Protein AF-A0AAP7J271-F1 (afdb_monomer_lite)

Foldseek 3Di:
DDDDDDDDDPDDPDPDPPDPPPPPDCQPPVDVPPPPPCQAKAKDWFCVQCVVQVNNVVNPDDPPVDDDDDPPPLQFAGWGAKWFFADWDQDPQRKTKTKIAHPPGPRTIMMIIGHNPDPDDLCPPHDGGWIWTWPTDPVSQFTQIATPVRRGRDTHGDPVSSVVVVVVVD

Radius of gyration: 25.02 Å; chains: 1; bounding box: 68×86×55 Å

Secondary structure (DSSP, 8-state):
-------------------------------TTS--S----EEEE-HHHHHHTT-HHHHH----TTS-S-------------EEEEEEEE-TTS-EEEEEE-TT-TT-EEEEEE-TT-SS-TTTT--TT-EEEEEEPTTSSEEEEEETT--EEEEEE-HHHHHHHHHHT-

Structure (mmCIF, N/CA/C/O backbone):
data_AF-A0AAP7J271-F1
#
_entry.id   AF-A0AAP7J271-F1
#
loop_
_atom_site.group_PDB
_atom_site.id
_atom_site.type_symbol
_atom_site.label_atom_id
_atom_site.label_alt_id
_atom_site.label_comp_id
_atom_site.label_asym_id
_atom_site.label_entity_id
_atom_site.label_seq_id
_atom_site.pdbx_PDB_ins_code
_atom_site.Cartn_x
_atom_site.Cartn_y
_atom_site.Cartn_z
_atom_site.occupancy
_atom_site.B_iso_or_equiv
_atom_site.auth_seq_id
_atom_site.auth_comp_id
_atom_site.auth_asym_id
_atom_sit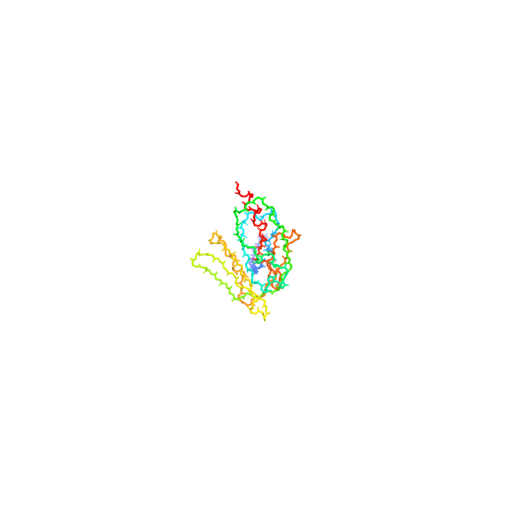e.auth_atom_id
_atom_site.pdbx_PDB_model_num
ATOM 1 N N . MET A 1 1 ? 52.037 -64.197 37.346 1.00 40.62 1 MET A N 1
ATOM 2 C CA . MET A 1 1 ? 52.586 -63.264 36.337 1.00 40.62 1 MET A CA 1
ATOM 3 C C . MET A 1 1 ? 51.439 -62.416 35.806 1.00 40.62 1 MET A C 1
ATOM 5 O O . MET A 1 1 ? 50.641 -62.910 35.027 1.00 40.62 1 MET A O 1
ATOM 9 N N . PHE A 1 2 ? 51.303 -61.184 36.300 1.00 40.59 2 PHE A N 1
ATOM 10 C CA . PHE A 1 2 ? 50.304 -60.220 35.831 1.00 40.59 2 PHE A CA 1
ATOM 11 C C . PHE A 1 2 ? 50.859 -59.461 34.624 1.00 40.59 2 PHE A C 1
ATOM 13 O O . PHE A 1 2 ? 51.946 -58.891 34.712 1.00 40.59 2 PHE A O 1
ATOM 20 N N . ARG A 1 3 ? 50.117 -59.436 33.513 1.00 41.88 3 ARG A N 1
ATOM 21 C CA . ARG A 1 3 ? 50.361 -58.520 32.393 1.00 41.88 3 ARG A CA 1
ATOM 22 C C . ARG A 1 3 ? 49.039 -57.958 31.859 1.00 41.88 3 ARG A C 1
ATOM 24 O O . ARG A 1 3 ? 48.229 -58.692 31.315 1.00 41.88 3 ARG A O 1
ATOM 31 N N . CYS A 1 4 ? 48.898 -56.653 32.106 1.00 39.34 4 CYS A N 1
ATOM 32 C CA . CYS A 1 4 ? 48.293 -55.552 31.342 1.00 39.34 4 CYS A CA 1
ATOM 33 C C . CYS A 1 4 ? 47.037 -55.805 30.480 1.00 39.34 4 CYS A C 1
ATOM 35 O O . CYS A 1 4 ? 47.075 -56.579 29.536 1.00 39.34 4 CYS A O 1
ATOM 37 N N . LEU A 1 5 ? 45.890 -55.183 30.799 1.00 47.12 5 LEU A N 1
ATOM 38 C CA . LEU A 1 5 ? 45.472 -53.785 30.502 1.00 47.12 5 LEU A CA 1
ATOM 39 C C . LEU A 1 5 ? 45.055 -53.553 29.035 1.00 47.12 5 LEU A C 1
ATOM 41 O O . LEU A 1 5 ? 45.919 -53.373 28.185 1.00 47.12 5 LEU A O 1
ATOM 45 N N . ARG A 1 6 ? 43.739 -53.420 28.787 1.00 44.34 6 ARG A N 1
ATOM 46 C CA . ARG A 1 6 ? 43.047 -52.174 28.358 1.00 44.34 6 ARG A CA 1
ATOM 47 C C . ARG A 1 6 ? 41.703 -52.464 27.669 1.00 44.34 6 ARG A C 1
ATOM 49 O O . ARG A 1 6 ? 41.657 -53.055 26.600 1.00 44.34 6 ARG A O 1
ATOM 56 N N . VAL A 1 7 ? 40.631 -51.957 28.277 1.00 48.50 7 VAL A N 1
ATOM 57 C CA . VAL A 1 7 ? 39.354 -51.592 27.631 1.00 48.50 7 VAL A CA 1
ATOM 58 C C . VAL A 1 7 ? 39.541 -50.194 27.022 1.00 48.50 7 VAL A C 1
ATOM 60 O O . VAL A 1 7 ? 40.234 -49.378 27.640 1.00 48.50 7 VAL A O 1
ATOM 63 N N . PRO A 1 8 ? 39.059 -49.926 25.795 1.00 49.09 8 PRO A N 1
ATOM 64 C CA . PRO A 1 8 ? 37.918 -49.004 25.603 1.00 49.09 8 PRO A CA 1
ATOM 65 C C . PRO A 1 8 ? 37.094 -49.374 24.346 1.00 49.09 8 PRO A C 1
ATOM 67 O O . PRO A 1 8 ? 37.524 -50.175 23.531 1.00 49.09 8 PRO A O 1
ATOM 70 N N . ALA A 1 9 ? 35.921 -48.845 24.032 1.00 48.94 9 ALA A N 1
ATOM 71 C CA . ALA A 1 9 ? 34.961 -47.968 24.676 1.00 48.94 9 ALA A CA 1
ATOM 72 C C . ALA A 1 9 ? 33.678 -48.138 23.846 1.00 48.94 9 ALA A C 1
ATOM 74 O O . ALA A 1 9 ? 33.721 -48.066 22.617 1.00 48.94 9 ALA A O 1
ATOM 75 N N . SER A 1 10 ? 32.544 -48.352 24.505 1.00 44.72 10 SER A N 1
ATOM 76 C CA . SER A 1 10 ? 31.234 -48.248 23.869 1.00 44.72 10 SER A CA 1
ATOM 77 C C . SER A 1 10 ? 30.988 -46.785 23.502 1.00 44.72 10 SER A C 1
ATOM 79 O O . SER A 1 10 ? 30.755 -45.955 24.378 1.00 44.72 10 SER A O 1
ATOM 81 N N . ALA A 1 11 ? 31.062 -46.457 22.214 1.00 44.41 11 ALA A N 1
ATOM 82 C CA . ALA A 1 11 ? 30.658 -45.154 21.703 1.00 44.41 11 ALA A CA 1
ATOM 83 C C . ALA A 1 11 ? 29.125 -45.117 21.575 1.00 44.41 11 ALA A C 1
ATOM 85 O O . ALA A 1 11 ? 28.553 -45.601 20.601 1.00 44.41 11 ALA A O 1
ATOM 86 N N . LEU A 1 12 ? 28.459 -44.560 22.589 1.00 42.47 12 LEU A N 1
ATOM 87 C CA . LEU A 1 12 ? 27.069 -44.115 22.507 1.00 42.47 12 LEU A CA 1
ATOM 88 C C . LEU A 1 12 ? 27.012 -42.893 21.579 1.00 42.47 12 LEU A C 1
ATOM 90 O O . LEU A 1 12 ? 27.373 -41.787 21.977 1.00 42.47 12 LEU A O 1
ATOM 94 N N . LEU A 1 13 ? 26.577 -43.094 20.334 1.00 41.09 13 LEU A N 1
ATOM 95 C CA . LEU A 1 13 ? 26.250 -41.997 19.426 1.00 41.09 13 LEU A CA 1
ATOM 96 C C . LEU A 1 13 ? 24.925 -41.364 19.866 1.00 41.09 13 LEU A C 1
ATOM 98 O O . LEU A 1 13 ? 23.836 -41.868 19.594 1.00 41.09 13 LEU A O 1
ATOM 102 N N . LEU A 1 14 ? 25.052 -40.250 20.584 1.00 39.97 14 LEU A N 1
ATOM 103 C CA . LEU A 1 14 ? 23.969 -39.357 20.967 1.00 39.97 14 LEU A CA 1
ATOM 104 C C . LEU A 1 14 ? 23.414 -38.696 19.693 1.00 39.97 14 LEU A C 1
ATOM 106 O O . LEU A 1 14 ? 24.056 -37.835 19.093 1.00 39.97 14 LEU A O 1
ATOM 110 N N . SER A 1 15 ? 22.232 -39.126 19.255 1.00 42.53 15 SER A N 1
ATOM 111 C CA . SER A 1 15 ? 21.508 -38.488 18.153 1.00 42.53 15 SER A CA 1
ATOM 112 C C . SER A 1 15 ? 20.943 -37.154 18.641 1.00 42.53 15 SER A C 1
ATOM 114 O O . SER A 1 15 ? 19.883 -37.109 19.263 1.00 42.53 15 SER A O 1
ATOM 116 N N . ALA A 1 16 ? 21.671 -36.064 18.402 1.00 46.12 16 ALA A N 1
ATOM 117 C CA . ALA A 1 16 ? 21.152 -34.718 18.592 1.00 46.12 16 ALA A CA 1
ATOM 118 C C . ALA A 1 16 ? 20.131 -34.426 17.482 1.00 46.12 16 ALA A C 1
ATOM 120 O O . ALA A 1 16 ? 20.484 -34.275 16.313 1.00 46.12 16 ALA A O 1
ATOM 121 N N . LEU A 1 17 ? 18.854 -34.371 17.862 1.00 38.50 17 LEU A N 1
ATOM 122 C CA . LEU A 1 17 ? 17.785 -33.779 17.065 1.00 38.50 17 LEU A CA 1
ATOM 123 C C . LEU A 1 17 ? 18.158 -32.319 16.776 1.00 38.50 17 LEU A C 1
ATOM 125 O O . LEU A 1 17 ? 18.034 -31.454 17.641 1.00 38.50 17 LEU A O 1
ATOM 129 N N . LEU A 1 18 ? 18.627 -32.049 15.559 1.00 40.66 18 LEU A N 1
ATOM 130 C CA . LEU A 1 18 ? 18.699 -30.696 15.023 1.00 40.66 18 LEU A CA 1
ATOM 131 C C . LEU A 1 18 ? 17.264 -30.230 14.777 1.00 40.66 18 LEU A C 1
ATOM 133 O O . LEU A 1 18 ? 16.665 -30.503 13.739 1.00 40.66 18 LEU A O 1
ATOM 137 N N . VAL A 1 19 ? 16.698 -29.555 15.773 1.00 39.16 19 VAL A N 1
ATOM 138 C CA . VAL A 1 19 ? 15.534 -28.692 15.584 1.00 39.16 19 VAL A CA 1
ATOM 139 C C . VAL A 1 19 ? 15.955 -27.621 14.572 1.00 39.16 19 VAL A C 1
ATOM 141 O O . VAL A 1 19 ? 16.936 -26.922 14.839 1.00 39.16 19 VAL A O 1
ATOM 144 N N . PRO A 1 20 ? 15.277 -27.451 13.422 1.00 40.53 20 PRO A N 1
ATOM 145 C CA . PRO A 1 20 ? 15.4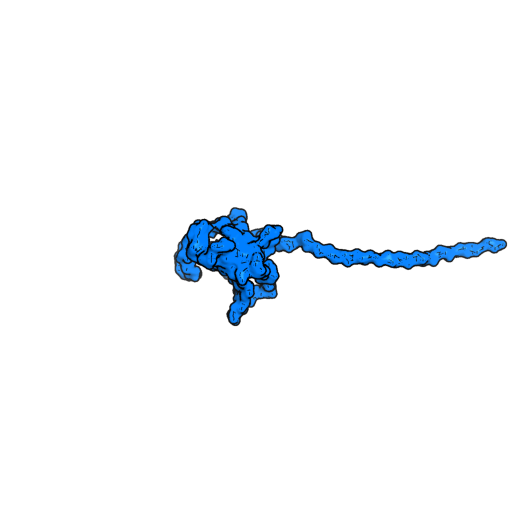80 -26.258 12.625 1.00 40.53 20 PRO A CA 1
ATOM 146 C C . PRO A 1 20 ? 14.931 -25.093 13.445 1.00 40.53 20 PRO A C 1
ATOM 148 O O . PRO A 1 20 ? 13.724 -24.864 13.520 1.00 40.53 20 PRO A O 1
ATOM 151 N N . THR A 1 21 ? 15.823 -24.370 14.114 1.00 39.00 21 THR A N 1
ATOM 152 C CA . THR A 1 21 ? 15.538 -23.025 14.594 1.00 39.00 21 THR A CA 1
ATOM 153 C C . THR A 1 21 ? 15.270 -22.181 13.357 1.00 39.00 21 THR A C 1
ATOM 155 O O . THR A 1 21 ? 16.201 -21.710 12.703 1.00 39.00 21 THR A O 1
ATOM 158 N N . VAL A 1 22 ? 13.995 -22.051 12.989 1.00 43.12 22 VAL A N 1
ATOM 159 C CA . VAL A 1 22 ? 13.546 -21.040 12.035 1.00 43.12 22 VAL A CA 1
ATOM 160 C C . VAL A 1 22 ? 14.030 -19.709 12.593 1.00 43.12 22 VAL A C 1
ATOM 162 O O . VAL A 1 22 ? 13.662 -19.320 13.701 1.00 43.12 22 VAL A O 1
ATOM 165 N N . HIS A 1 23 ? 14.943 -19.077 11.864 1.00 34.09 23 HIS A N 1
ATOM 166 C CA . HIS A 1 23 ? 15.568 -17.823 12.244 1.00 34.09 23 HIS A CA 1
ATOM 167 C C . HIS A 1 23 ? 14.499 -16.723 12.222 1.00 34.09 23 HIS A C 1
ATOM 169 O O . HIS A 1 23 ? 14.235 -16.096 11.200 1.00 34.09 23 HIS A O 1
ATOM 175 N N . ALA A 1 24 ? 13.835 -16.525 13.360 1.00 40.62 24 ALA A N 1
ATOM 176 C CA . ALA A 1 24 ? 13.095 -15.313 13.652 1.00 40.62 24 ALA A CA 1
ATOM 177 C C . ALA A 1 24 ? 14.122 -14.191 13.830 1.00 40.62 24 ALA A C 1
ATOM 179 O O . ALA A 1 24 ? 14.744 -14.083 14.883 1.00 40.62 24 ALA A O 1
ATOM 180 N N . GLY A 1 25 ? 14.347 -13.397 12.784 1.00 36.38 25 GLY A N 1
ATOM 181 C CA . GLY A 1 25 ? 15.257 -12.255 12.874 1.00 36.38 25 GLY A CA 1
ATOM 182 C C . GLY A 1 25 ? 16.072 -11.996 11.619 1.00 36.38 25 GLY A C 1
ATOM 183 O O . GLY A 1 25 ? 17.291 -11.975 11.670 1.00 36.38 25 GLY A O 1
ATOM 184 N N . ALA A 1 26 ? 15.406 -11.753 10.499 1.00 32.25 26 ALA A N 1
ATOM 185 C CA . ALA A 1 26 ? 15.976 -10.933 9.440 1.00 32.25 26 ALA A CA 1
ATOM 186 C C . ALA A 1 26 ? 14.822 -10.166 8.801 1.00 32.25 26 ALA A C 1
ATOM 188 O O . ALA A 1 26 ? 14.383 -10.458 7.694 1.00 32.25 26 ALA A O 1
ATOM 189 N N . ALA A 1 27 ? 14.279 -9.194 9.539 1.00 35.00 27 ALA A N 1
ATOM 190 C CA . ALA A 1 27 ? 13.703 -8.054 8.847 1.00 35.00 27 ALA A CA 1
ATOM 191 C C . ALA A 1 27 ? 14.848 -7.489 7.994 1.00 35.00 27 ALA A C 1
ATOM 193 O O . ALA A 1 27 ? 15.896 -7.183 8.574 1.00 35.00 27 ALA A O 1
ATOM 194 N N . PRO A 1 28 ? 14.711 -7.387 6.660 1.00 36.66 28 PRO A N 1
ATOM 195 C CA . PRO A 1 28 ? 15.630 -6.576 5.883 1.00 36.66 28 PRO A CA 1
ATOM 196 C C . PRO A 1 28 ? 15.615 -5.214 6.563 1.00 36.66 28 PRO A C 1
ATOM 198 O O . PRO A 1 28 ? 14.562 -4.574 6.648 1.00 36.66 28 PRO A O 1
ATOM 201 N N . GLN A 1 29 ? 16.730 -4.828 7.181 1.00 40.16 29 GLN A N 1
ATOM 202 C CA . GLN A 1 29 ? 16.834 -3.514 7.780 1.00 40.16 29 GLN A CA 1
ATOM 203 C C . GLN A 1 29 ? 16.903 -2.560 6.592 1.00 40.16 29 GLN A C 1
ATOM 205 O O . GLN A 1 29 ? 17.969 -2.289 6.053 1.00 40.16 29 GLN A O 1
ATOM 210 N N . LEU A 1 30 ? 15.734 -2.124 6.122 1.00 44.69 30 LEU A N 1
ATOM 211 C CA . LEU A 1 30 ? 15.588 -1.116 5.081 1.00 44.69 30 LEU A CA 1
ATOM 212 C C . LEU A 1 30 ? 15.919 0.244 5.710 1.00 44.69 30 LEU A C 1
ATOM 214 O O . LEU A 1 30 ? 15.072 1.120 5.860 1.00 44.69 30 LEU A O 1
ATOM 218 N N . ASN A 1 31 ? 17.163 0.362 6.169 1.00 42.31 31 ASN A N 1
ATOM 219 C CA . ASN A 1 31 ? 17.832 1.616 6.430 1.00 42.31 31 ASN A CA 1
ATOM 220 C C . ASN A 1 31 ? 17.976 2.316 5.078 1.00 42.31 31 ASN A C 1
ATOM 222 O O . ASN A 1 31 ? 18.455 1.731 4.104 1.00 42.31 31 ASN A O 1
ATOM 226 N N . SER A 1 32 ? 17.547 3.572 5.048 1.00 48.59 32 SER A N 1
ATOM 227 C CA . SER A 1 32 ? 17.517 4.489 3.911 1.00 48.59 32 SER A CA 1
ATOM 228 C C . SER A 1 32 ? 18.814 4.582 3.091 1.00 48.59 32 SER A C 1
ATOM 230 O O . SER A 1 32 ? 18.772 5.152 2.008 1.00 48.59 32 SER A O 1
ATOM 232 N N . SER A 1 33 ? 19.938 4.038 3.566 1.00 43.88 33 SER A N 1
ATOM 233 C CA . SER A 1 33 ? 21.249 4.160 2.917 1.00 43.88 33 SER A CA 1
ATOM 234 C C . SER A 1 33 ? 21.824 2.872 2.301 1.00 43.88 33 SER A C 1
ATOM 236 O O . SER A 1 33 ? 22.849 2.961 1.636 1.00 43.88 33 SER A O 1
ATOM 238 N N . GLU A 1 34 ? 21.192 1.699 2.450 1.00 35.16 34 GLU A N 1
ATOM 239 C CA . GLU A 1 34 ? 21.620 0.454 1.756 1.00 35.16 34 GLU A CA 1
ATOM 240 C C . GLU A 1 34 ? 20.561 -0.095 0.778 1.00 35.16 34 GLU A C 1
ATOM 242 O O . GLU A 1 34 ? 20.687 -1.182 0.218 1.00 35.16 34 GLU A O 1
ATOM 247 N N . ALA A 1 35 ? 19.527 0.700 0.495 1.00 40.56 35 ALA A N 1
ATOM 248 C CA . ALA A 1 35 ? 18.469 0.405 -0.469 1.00 40.56 35 ALA A CA 1
ATOM 249 C C . ALA A 1 35 ? 18.891 0.663 -1.934 1.00 40.56 35 ALA A C 1
ATOM 251 O O . ALA A 1 35 ? 18.145 1.260 -2.706 1.00 40.56 35 ALA A O 1
ATOM 252 N N . SER A 1 36 ? 20.072 0.188 -2.348 1.00 34.84 36 SER A N 1
ATOM 253 C CA . SER A 1 36 ? 20.466 0.154 -3.774 1.00 34.84 36 SER A CA 1
ATOM 254 C C . SER A 1 36 ? 19.900 -1.057 -4.531 1.00 34.84 36 SER A C 1
ATOM 256 O O . SER A 1 36 ? 20.366 -1.406 -5.612 1.00 34.84 36 SER A O 1
ATOM 258 N N . VAL A 1 37 ? 18.846 -1.685 -4.004 1.00 41.94 37 VAL A N 1
ATOM 259 C CA . VAL A 1 37 ? 17.905 -2.446 -4.827 1.00 41.94 37 VAL A CA 1
ATOM 260 C C . VAL A 1 37 ? 16.702 -1.537 -5.005 1.00 41.94 37 VAL A C 1
ATOM 262 O O . VAL A 1 37 ? 15.946 -1.313 -4.063 1.00 41.94 37 VAL A O 1
ATOM 265 N N . LEU A 1 38 ? 16.555 -0.972 -6.202 1.00 45.34 38 LEU A N 1
ATOM 266 C CA . LEU A 1 38 ? 15.404 -0.173 -6.616 1.00 45.34 38 LEU A CA 1
ATOM 267 C C . LEU A 1 38 ? 14.136 -1.046 -6.578 1.00 45.34 38 LEU A C 1
ATOM 269 O O . LEU A 1 38 ? 13.639 -1.512 -7.603 1.00 45.34 38 LEU A O 1
ATOM 273 N N . ILE A 1 39 ? 13.599 -1.304 -5.386 1.00 52.28 39 ILE A N 1
ATOM 274 C CA . ILE A 1 39 ? 12.281 -1.907 -5.196 1.00 52.28 39 ILE A CA 1
ATOM 275 C C . ILE A 1 39 ? 11.282 -0.763 -5.361 1.00 52.28 39 ILE A C 1
ATOM 277 O O . ILE A 1 39 ? 10.716 -0.237 -4.404 1.00 52.28 39 ILE A O 1
ATOM 281 N N . THR A 1 40 ? 11.134 -0.307 -6.604 1.00 62.94 40 THR A N 1
ATOM 282 C CA . THR A 1 40 ? 10.266 0.810 -6.980 1.00 62.94 40 THR A CA 1
ATOM 283 C C . THR A 1 40 ? 8.820 0.329 -6.994 1.00 62.94 40 THR A C 1
ATOM 285 O O . THR A 1 40 ? 8.218 0.124 -8.049 1.00 62.94 40 THR A O 1
ATOM 288 N N . SER A 1 41 ? 8.270 0.073 -5.810 1.00 68.44 41 SER A N 1
ATOM 289 C CA . SER A 1 41 ? 6.830 -0.078 -5.677 1.00 68.44 41 SER A CA 1
ATOM 290 C C . SER A 1 41 ? 6.171 1.293 -5.855 1.00 68.44 41 SER A C 1
ATOM 292 O O . SER A 1 41 ? 6.731 2.326 -5.489 1.00 68.44 41 SER A O 1
ATOM 294 N N . LEU A 1 42 ? 4.995 1.327 -6.468 1.00 79.62 42 LEU A N 1
ATOM 295 C CA . LEU A 1 42 ? 4.169 2.526 -6.577 1.00 79.62 42 LEU A CA 1
ATOM 296 C C . LEU A 1 42 ? 2.837 2.250 -5.895 1.00 79.62 42 LEU A C 1
ATOM 298 O O . LEU A 1 42 ? 2.281 1.163 -6.059 1.00 79.62 42 LEU A O 1
ATOM 302 N N . ILE A 1 43 ? 2.310 3.240 -5.176 1.00 83.88 43 ILE A N 1
ATOM 303 C CA . ILE A 1 43 ? 0.958 3.188 -4.624 1.00 83.88 43 ILE A CA 1
ATOM 304 C C . ILE A 1 43 ? 0.029 4.116 -5.399 1.00 83.88 43 ILE A C 1
ATOM 306 O O . ILE A 1 43 ? 0.337 5.284 -5.632 1.00 83.88 43 ILE A O 1
ATOM 310 N N . VAL A 1 44 ? -1.129 3.588 -5.780 1.00 84.69 44 VAL A N 1
ATOM 311 C CA . VAL A 1 44 ? -2.248 4.359 -6.326 1.00 84.69 44 VAL A CA 1
ATOM 312 C C . VAL A 1 44 ? -3.390 4.268 -5.330 1.00 84.69 44 VAL A C 1
ATOM 314 O O . VAL A 1 44 ? -3.808 3.167 -4.987 1.00 84.69 44 VAL A O 1
ATOM 317 N N . VAL A 1 45 ? -3.883 5.408 -4.853 1.00 82.62 45 VAL A N 1
ATOM 318 C CA . VAL A 1 45 ? -4.995 5.480 -3.895 1.00 82.62 45 VAL A CA 1
ATOM 319 C C . VAL A 1 45 ? -6.243 6.049 -4.561 1.00 82.62 45 VAL A C 1
ATOM 321 O O . VAL A 1 45 ? -6.164 6.921 -5.426 1.00 82.62 45 VAL A O 1
ATOM 324 N N . SER A 1 46 ? -7.405 5.563 -4.144 1.00 81.25 46 SER A N 1
ATOM 325 C CA . SER A 1 46 ? -8.702 6.129 -4.518 1.00 81.25 46 SER A CA 1
ATOM 326 C C . SER A 1 46 ? -8.884 7.555 -3.974 1.00 81.25 46 SER A C 1
ATOM 328 O O . SER A 1 46 ? -8.268 7.949 -2.982 1.00 81.25 46 SER A O 1
ATOM 330 N N . VAL A 1 47 ? -9.761 8.340 -4.609 1.00 85.44 47 VAL A N 1
ATOM 331 C CA . VAL A 1 47 ? -10.051 9.724 -4.189 1.00 85.44 47 VAL A CA 1
ATOM 332 C C . VAL A 1 47 ? -10.631 9.799 -2.769 1.00 85.44 47 VAL A C 1
ATOM 334 O O . VAL A 1 47 ? -10.123 10.614 -1.995 1.00 85.44 47 VAL A O 1
ATOM 337 N N . PRO A 1 48 ? -11.624 8.969 -2.376 1.00 79.31 48 PRO A N 1
ATOM 338 C CA . PRO A 1 48 ? -12.155 8.999 -1.014 1.00 79.31 48 PRO A CA 1
ATOM 339 C C . PRO A 1 48 ? -11.077 8.703 0.033 1.00 79.31 48 PRO A C 1
ATOM 341 O O . PRO A 1 48 ? -11.001 9.403 1.041 1.00 79.31 48 PRO A O 1
ATOM 344 N N . LEU A 1 49 ? -10.191 7.737 -0.244 1.00 83.75 49 LEU A N 1
ATOM 345 C CA . LEU A 1 49 ? -9.070 7.404 0.636 1.00 83.75 49 LEU A CA 1
ATOM 346 C C . LEU A 1 49 ? -8.050 8.547 0.728 1.00 83.75 49 LEU A C 1
ATOM 348 O O . LEU A 1 49 ? -7.563 8.881 1.809 1.00 83.75 49 LEU A O 1
ATOM 352 N N . ALA A 1 50 ? -7.728 9.169 -0.407 1.00 82.00 50 ALA A N 1
ATOM 353 C CA . ALA A 1 50 ? -6.809 10.296 -0.435 1.00 82.00 50 ALA A CA 1
ATOM 354 C C . ALA A 1 50 ? -7.349 11.480 0.376 1.00 82.00 50 ALA A C 1
ATOM 356 O O . ALA A 1 50 ? -6.604 12.109 1.124 1.00 82.00 50 ALA A O 1
ATOM 357 N N . ALA A 1 51 ? -8.649 11.761 0.274 1.00 82.00 51 ALA A N 1
ATOM 358 C CA . ALA A 1 51 ? -9.295 12.798 1.065 1.00 82.00 51 ALA A CA 1
ATOM 359 C C . ALA A 1 51 ? -9.266 12.469 2.565 1.00 82.00 51 ALA A C 1
ATOM 361 O O . ALA A 1 51 ? -8.863 13.318 3.361 1.00 82.00 51 ALA A O 1
ATOM 362 N N . SER A 1 52 ? -9.615 11.236 2.952 1.00 79.62 52 SER A N 1
ATOM 363 C CA . SER A 1 52 ? -9.643 10.826 4.362 1.00 79.62 52 SER A CA 1
ATOM 364 C C . SER A 1 52 ? -8.264 10.814 5.024 1.00 79.62 52 SER A C 1
ATOM 366 O O . SER A 1 52 ? -8.167 11.056 6.222 1.00 79.62 52 SER A O 1
ATOM 368 N N . ALA A 1 53 ? -7.202 10.555 4.259 1.00 78.00 53 ALA A N 1
ATOM 369 C CA . ALA A 1 53 ? -5.827 10.538 4.757 1.00 78.00 53 ALA A CA 1
ATOM 370 C C . ALA A 1 53 ? -5.083 11.878 4.595 1.00 78.00 53 ALA A C 1
ATOM 372 O O . ALA A 1 53 ? -3.886 11.952 4.863 1.00 78.00 53 ALA A O 1
ATOM 373 N N . GLY A 1 54 ? -5.740 12.939 4.110 1.00 71.75 54 GLY A N 1
ATOM 374 C CA . GLY A 1 54 ? -5.069 14.221 3.847 1.00 71.75 54 GLY A CA 1
ATOM 375 C C . GLY A 1 54 ? -4.060 14.173 2.688 1.00 71.75 54 GLY A C 1
ATOM 376 O O . GLY A 1 54 ? -3.216 15.054 2.558 1.00 71.75 54 GLY A O 1
ATOM 377 N N . LEU A 1 55 ? -4.168 13.168 1.817 1.00 72.25 55 LEU A N 1
ATOM 378 C CA . LEU A 1 55 ? -3.344 12.925 0.628 1.00 72.25 55 LEU A CA 1
ATOM 379 C C . LEU A 1 55 ? -3.962 13.489 -0.662 1.00 72.25 55 LEU A C 1
ATOM 381 O O . LEU A 1 55 ? -3.592 13.082 -1.762 1.00 72.25 55 LEU A O 1
ATOM 385 N N . SER A 1 56 ? -4.909 14.424 -0.558 1.00 67.25 56 SER A N 1
ATOM 386 C CA . SER A 1 56 ? -5.635 14.971 -1.717 1.00 67.25 56 SER A CA 1
ATOM 387 C C . SER A 1 56 ? -4.724 15.559 -2.801 1.00 67.25 56 SER A C 1
ATOM 389 O O . SER A 1 56 ? -5.084 15.565 -3.970 1.00 67.25 56 SER A O 1
ATOM 391 N N . GLU A 1 57 ? -3.536 16.042 -2.442 1.00 62.69 57 GLU A N 1
ATOM 392 C CA . GLU A 1 57 ? -2.573 16.575 -3.413 1.00 62.69 57 GLU A CA 1
ATOM 393 C C . GLU A 1 57 ? -1.836 15.464 -4.186 1.00 62.69 57 GLU A C 1
ATOM 395 O O . GLU A 1 57 ? -1.439 15.668 -5.330 1.00 62.69 57 GLU A O 1
ATOM 400 N N . LEU A 1 58 ? -1.725 14.258 -3.612 1.00 60.06 58 LEU A N 1
ATOM 401 C CA . LEU A 1 58 ? -1.168 13.073 -4.277 1.00 60.06 58 LEU A CA 1
ATOM 402 C C . LEU A 1 58 ? -2.158 12.429 -5.256 1.00 60.06 58 LEU A C 1
ATOM 404 O O . LEU A 1 58 ? -1.728 11.885 -6.268 1.00 60.06 58 LEU A O 1
ATOM 408 N N . SER A 1 59 ? -3.469 12.513 -5.003 1.00 57.41 59 SER A N 1
ATOM 409 C CA . SER A 1 59 ? -4.491 11.988 -5.926 1.00 57.41 59 SER A CA 1
ATOM 410 C C . SER A 1 59 ? -4.767 12.900 -7.124 1.00 57.41 59 SER A C 1
ATOM 412 O O . SER A 1 59 ? -5.271 12.436 -8.145 1.00 57.41 59 SER A O 1
ATOM 414 N N . LYS A 1 60 ? -4.437 14.193 -7.014 1.00 50.78 60 LYS A N 1
ATOM 415 C CA . LYS A 1 60 ? -4.620 15.196 -8.075 1.00 50.78 60 LYS A CA 1
ATOM 416 C C . LYS A 1 60 ? -3.451 15.291 -9.048 1.00 50.78 60 LYS A C 1
ATOM 418 O O . LYS A 1 60 ? -3.616 15.875 -10.115 1.00 50.78 60 LYS A O 1
ATOM 423 N N . ALA A 1 61 ? -2.277 14.776 -8.693 1.00 43.44 61 ALA A N 1
ATOM 424 C CA . ALA A 1 61 ? -1.098 14.888 -9.535 1.00 43.44 61 ALA A CA 1
ATOM 425 C C . ALA A 1 61 ? -1.150 13.839 -10.661 1.00 43.44 61 ALA A C 1
ATOM 427 O O . ALA A 1 61 ? -0.992 12.646 -10.388 1.00 43.44 61 ALA A O 1
ATOM 428 N N . PRO A 1 62 ? -1.322 14.221 -11.943 1.00 40.69 62 PRO A N 1
ATOM 429 C CA . PRO A 1 62 ? -0.928 13.325 -13.014 1.00 40.69 62 PRO A CA 1
ATOM 430 C C . PRO A 1 62 ? 0.584 13.119 -12.883 1.00 40.69 62 PRO A C 1
ATOM 432 O O . PRO A 1 62 ? 1.333 14.092 -12.797 1.00 40.69 62 PRO A O 1
ATOM 435 N N . PHE A 1 63 ? 1.047 11.868 -12.873 1.00 47.34 63 PHE A N 1
ATOM 436 C CA . PHE A 1 63 ? 2.469 11.530 -12.987 1.00 47.34 63 PHE A CA 1
ATOM 437 C C . PHE A 1 63 ? 2.981 11.934 -14.386 1.00 47.34 63 PHE A C 1
ATOM 439 O O . PHE A 1 63 ? 3.231 11.106 -15.256 1.00 47.34 63 PHE A O 1
ATOM 446 N N . LYS A 1 64 ? 3.079 13.239 -14.644 1.00 38.91 64 LYS A N 1
ATOM 447 C CA . LYS A 1 64 ? 3.695 13.846 -15.821 1.00 38.91 64 LYS A CA 1
ATOM 448 C C . LYS A 1 64 ? 5.149 14.117 -15.463 1.00 38.91 64 LYS A C 1
ATOM 450 O O . LYS A 1 64 ? 5.524 15.229 -15.114 1.00 38.91 64 LYS A O 1
ATOM 455 N N . ALA A 1 65 ? 5.968 13.076 -15.553 1.00 40.75 65 ALA A N 1
ATOM 456 C CA . ALA A 1 65 ? 7.403 13.102 -15.270 1.00 40.75 65 ALA A CA 1
ATOM 457 C C . ALA A 1 65 ? 8.246 13.936 -16.269 1.00 40.75 65 ALA A C 1
ATOM 459 O O . ALA A 1 65 ? 9.423 13.656 -16.442 1.00 40.75 65 ALA A O 1
ATOM 460 N N . SER A 1 66 ? 7.689 14.935 -16.967 1.00 40.41 66 SER A N 1
ATOM 461 C CA . SER A 1 66 ? 8.424 15.627 -18.041 1.00 40.41 66 SER A CA 1
ATOM 462 C C . SER A 1 66 ? 8.207 17.135 -18.155 1.00 40.41 66 SER A C 1
ATOM 464 O O . SER A 1 66 ? 8.874 17.760 -18.978 1.00 40.41 66 SER A O 1
ATOM 466 N N . GLU A 1 67 ? 7.347 17.773 -17.361 1.00 38.78 67 GLU A N 1
ATOM 467 C CA . GLU A 1 67 ? 7.147 19.221 -17.505 1.00 38.78 67 GLU A CA 1
ATOM 468 C C . GLU A 1 67 ? 7.810 20.007 -16.373 1.00 38.78 67 GLU A C 1
ATOM 470 O O . GLU A 1 67 ? 7.204 20.402 -15.387 1.00 38.78 67 GLU A O 1
ATOM 475 N N . ARG A 1 68 ? 9.096 20.281 -16.629 1.00 39.09 68 ARG A N 1
ATOM 476 C CA . ARG A 1 68 ? 9.721 21.597 -16.450 1.00 39.09 68 ARG A CA 1
ATOM 477 C C . ARG A 1 68 ? 9.962 22.055 -14.999 1.00 39.09 68 ARG A C 1
ATOM 479 O O . ARG A 1 68 ? 9.193 22.816 -14.434 1.00 39.09 68 ARG A O 1
ATOM 486 N N . ASN A 1 69 ? 11.156 21.734 -14.491 1.00 41.66 69 ASN A N 1
ATOM 487 C CA . ASN A 1 69 ? 12.021 22.643 -13.711 1.00 41.66 69 ASN A CA 1
ATOM 488 C C . ASN A 1 69 ? 11.448 23.305 -12.431 1.00 41.66 69 ASN A C 1
ATOM 490 O O . ASN A 1 69 ? 11.984 24.303 -11.951 1.00 41.66 69 ASN A O 1
ATOM 494 N N . GLY A 1 70 ? 10.369 22.772 -11.861 1.00 42.06 70 GLY A N 1
ATOM 495 C CA . GLY A 1 70 ? 9.782 23.243 -10.611 1.00 42.06 70 GLY A CA 1
ATOM 496 C C . GLY A 1 70 ? 9.925 22.174 -9.544 1.00 42.06 70 GLY A C 1
ATOM 497 O O . GLY A 1 70 ? 9.527 21.037 -9.773 1.00 42.06 70 GLY A O 1
ATOM 498 N N . ARG A 1 71 ? 10.488 22.540 -8.386 1.00 46.62 71 ARG A N 1
ATOM 499 C CA . ARG A 1 71 ? 10.487 21.738 -7.153 1.00 46.62 71 ARG A CA 1
ATOM 500 C C . ARG A 1 71 ? 9.134 21.035 -7.003 1.00 46.62 71 ARG A C 1
ATOM 502 O O . ARG A 1 71 ? 8.160 21.685 -6.627 1.00 46.62 71 ARG A O 1
ATOM 509 N N . VAL A 1 72 ? 9.067 19.732 -7.292 1.00 53.66 72 VAL A N 1
ATOM 510 C CA . VAL A 1 72 ? 7.910 18.917 -6.910 1.00 53.66 72 VAL A CA 1
ATOM 511 C C . VAL A 1 72 ? 7.758 19.133 -5.412 1.00 53.66 72 VAL A C 1
ATOM 513 O O . VAL A 1 72 ? 8.722 18.941 -4.665 1.00 53.66 72 VAL A O 1
ATOM 516 N N . 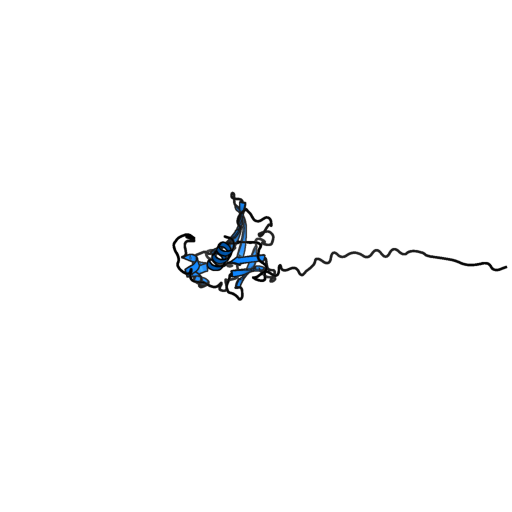ALA A 1 73 ? 6.600 19.643 -4.985 1.00 58.75 73 ALA A N 1
ATOM 517 C CA . ALA A 1 73 ? 6.358 19.889 -3.574 1.00 58.75 73 ALA A CA 1
ATOM 518 C C . ALA A 1 73 ? 6.672 18.595 -2.814 1.00 58.75 73 ALA A C 1
ATOM 520 O O . ALA A 1 73 ? 6.161 17.525 -3.153 1.00 58.75 73 ALA A O 1
ATOM 521 N N . ARG A 1 74 ? 7.593 18.684 -1.847 1.00 70.00 74 ARG A N 1
ATOM 522 C CA . ARG A 1 74 ? 8.088 17.532 -1.092 1.00 70.00 74 ARG A CA 1
ATOM 523 C C . ARG A 1 74 ? 7.009 17.094 -0.106 1.00 70.00 74 ARG A C 1
ATOM 525 O O . ARG A 1 74 ? 7.067 17.419 1.078 1.00 70.00 74 ARG A O 1
ATOM 532 N N . THR A 1 75 ? 5.985 16.420 -0.614 1.00 74.00 75 THR A N 1
ATOM 533 C CA . THR A 1 75 ? 4.882 15.906 0.194 1.00 74.00 75 THR A CA 1
ATOM 534 C C . THR A 1 75 ? 5.370 14.680 0.943 1.00 74.00 75 THR A C 1
ATOM 536 O O . THR A 1 75 ? 5.634 13.642 0.337 1.00 74.00 75 THR A O 1
ATOM 539 N N . LYS A 1 76 ? 5.530 14.826 2.259 1.00 81.06 76 LYS A N 1
ATOM 540 C CA . LYS A 1 76 ? 5.954 13.738 3.141 1.00 81.06 76 LYS A CA 1
ATOM 541 C C . LYS A 1 76 ? 4.882 12.655 3.218 1.00 81.06 76 LYS A C 1
ATOM 543 O O . LYS A 1 76 ? 3.690 12.950 3.152 1.00 81.06 76 LYS A O 1
ATOM 548 N N . ALA A 1 77 ? 5.322 11.419 3.418 1.00 83.38 77 ALA A N 1
ATOM 549 C CA . ALA A 1 77 ? 4.444 10.325 3.799 1.00 83.38 77 ALA A CA 1
ATOM 550 C C . ALA A 1 77 ? 3.716 10.665 5.109 1.00 83.38 77 ALA A C 1
ATOM 552 O O . ALA A 1 77 ? 4.341 11.059 6.095 1.00 83.38 77 ALA A O 1
ATOM 553 N N . VAL A 1 78 ? 2.393 10.518 5.108 1.00 84.50 78 VAL A N 1
ATOM 554 C CA . VAL 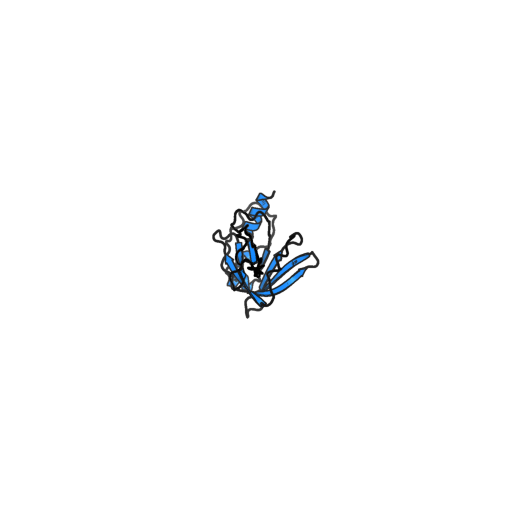A 1 78 ? 1.526 10.711 6.281 1.00 84.50 78 VAL A CA 1
ATOM 555 C C . VAL A 1 78 ? 0.882 9.379 6.661 1.00 84.50 78 VAL A C 1
ATOM 557 O O . VAL A 1 78 ? 0.788 8.502 5.803 1.00 84.50 78 VAL A O 1
ATOM 560 N N . PRO A 1 79 ? 0.424 9.192 7.907 1.00 84.38 79 PRO A N 1
ATOM 561 C CA . PRO A 1 79 ? -0.232 7.952 8.304 1.00 84.38 79 PRO A CA 1
ATOM 562 C C . PRO A 1 79 ? -1.420 7.611 7.397 1.00 84.38 79 PRO A C 1
ATOM 564 O O . PRO A 1 79 ? -2.260 8.461 7.103 1.00 84.38 79 PRO A O 1
ATOM 567 N N . LEU A 1 80 ? -1.490 6.353 6.972 1.00 89.38 80 LEU A N 1
ATOM 568 C CA . LEU A 1 80 ? -2.620 5.794 6.234 1.00 89.38 80 LEU A CA 1
ATOM 569 C C . LEU A 1 80 ? -3.411 4.855 7.157 1.00 89.38 80 LEU A C 1
ATOM 571 O O . LEU A 1 80 ? -2.816 4.228 8.040 1.00 89.38 80 LEU A O 1
ATOM 575 N N . PRO A 1 81 ? -4.738 4.729 6.970 1.00 91.75 81 PRO A N 1
ATOM 576 C CA . PRO A 1 81 ? -5.511 3.747 7.716 1.00 91.75 81 PRO A CA 1
ATOM 577 C C . PRO A 1 81 ? -5.013 2.324 7.406 1.00 91.75 81 PRO A C 1
ATOM 579 O O . PRO A 1 81 ? -4.531 2.077 6.295 1.00 91.75 81 PRO A O 1
ATOM 582 N N . PRO A 1 82 ? -5.149 1.374 8.349 1.00 93.88 82 PRO A N 1
ATOM 583 C CA . PRO A 1 82 ? -4.910 -0.033 8.060 1.00 93.88 82 PRO A CA 1
ATOM 584 C C . PRO A 1 82 ? -5.801 -0.513 6.911 1.00 93.88 82 PRO A C 1
ATOM 586 O O . PRO A 1 82 ? -6.953 -0.088 6.785 1.00 93.88 82 PRO A O 1
ATOM 589 N N . MET A 1 83 ? -5.273 -1.405 6.078 1.00 96.19 83 MET A N 1
ATOM 590 C CA . MET A 1 83 ? -5.986 -1.937 4.915 1.00 96.19 83 MET A CA 1
ATOM 591 C C . MET A 1 83 ? -5.914 -3.454 4.891 1.00 96.19 83 MET A C 1
ATOM 593 O O . MET A 1 83 ? -4.953 -4.043 5.370 1.00 96.19 83 MET A O 1
ATOM 597 N N . GLU A 1 84 ? -6.910 -4.089 4.295 1.00 97.25 84 GLU A N 1
ATOM 598 C CA . GLU A 1 84 ? -6.917 -5.523 4.046 1.00 97.25 84 GLU A CA 1
ATOM 599 C C . GLU A 1 84 ? -6.501 -5.814 2.603 1.00 97.25 84 GLU A C 1
ATOM 601 O O . GLU A 1 84 ? -6.922 -5.126 1.667 1.00 97.25 84 GLU A O 1
ATOM 606 N N . VAL A 1 85 ? -5.694 -6.857 2.415 1.00 97.12 85 VAL A N 1
ATOM 607 C CA . VAL A 1 85 ? -5.340 -7.374 1.092 1.00 97.12 85 VAL A CA 1
ATOM 608 C C . VAL A 1 85 ? -6.538 -8.089 0.486 1.00 97.12 85 VAL A C 1
ATOM 610 O O . VAL A 1 85 ? -6.950 -9.145 0.956 1.00 97.12 85 VAL A O 1
ATOM 613 N N . LYS A 1 86 ? -7.076 -7.542 -0.601 1.00 97.19 86 LYS A N 1
ATOM 614 C CA . LYS A 1 86 ? -8.221 -8.126 -1.313 1.00 97.19 86 LYS A CA 1
ATOM 615 C C . LYS A 1 86 ? -7.803 -9.011 -2.473 1.00 97.19 86 LYS A C 1
ATOM 617 O O . LYS A 1 86 ? -8.489 -9.981 -2.782 1.00 97.19 86 LYS A O 1
ATOM 622 N N . LYS A 1 87 ? -6.681 -8.694 -3.115 1.00 96.25 87 LYS A N 1
ATOM 623 C CA . LYS A 1 87 ? -6.191 -9.446 -4.269 1.00 96.25 87 LYS A CA 1
ATOM 624 C C . LYS A 1 87 ? -4.684 -9.312 -4.399 1.00 96.25 87 LYS A C 1
ATOM 626 O O . LYS A 1 87 ? -4.143 -8.232 -4.183 1.00 96.25 87 LYS A O 1
ATOM 631 N N . VAL A 1 88 ? -4.036 -10.393 -4.812 1.00 94.44 88 VAL A N 1
ATOM 632 C CA . VAL A 1 88 ? -2.646 -10.401 -5.273 1.00 94.44 88 VAL A CA 1
ATOM 633 C C . VAL A 1 88 ? -2.656 -10.962 -6.687 1.00 94.44 88 VAL A C 1
ATOM 635 O O . VAL A 1 88 ? -3.246 -12.017 -6.923 1.00 94.44 88 VAL A O 1
ATOM 638 N N . GLU A 1 89 ? -2.080 -10.242 -7.643 1.00 93.12 89 GLU A N 1
ATOM 639 C CA . GLU A 1 89 ? -2.112 -10.637 -9.050 1.00 93.12 89 GLU A CA 1
ATOM 640 C C . GLU A 1 89 ? -0.831 -10.280 -9.801 1.00 93.12 89 GLU A C 1
ATOM 642 O O . GLU A 1 89 ? -0.058 -9.410 -9.400 1.00 93.12 89 GLU A O 1
ATOM 647 N N . ILE A 1 90 ? -0.641 -10.959 -10.929 1.00 90.25 90 ILE A N 1
ATOM 648 C CA . ILE A 1 90 ? 0.382 -10.646 -11.920 1.00 90.25 90 ILE A CA 1
ATOM 649 C C . ILE A 1 90 ? -0.359 -10.232 -13.192 1.00 90.25 90 ILE A C 1
ATOM 651 O O . ILE A 1 90 ? -1.208 -10.976 -13.687 1.00 90.25 90 ILE A O 1
ATOM 655 N N . THR A 1 91 ? -0.084 -9.035 -13.704 1.00 88.19 91 THR A N 1
ATOM 656 C CA . THR A 1 91 ? -0.712 -8.530 -14.928 1.00 88.19 91 THR A CA 1
ATOM 657 C C . THR A 1 91 ? -0.165 -9.248 -16.159 1.00 88.19 91 THR A C 1
ATOM 659 O O . THR A 1 91 ? 0.905 -9.855 -16.126 1.00 88.19 91 THR A O 1
ATOM 662 N N . ALA A 1 92 ? -0.852 -9.118 -17.297 1.00 86.25 92 ALA A N 1
ATOM 663 C CA . ALA A 1 92 ? -0.365 -9.651 -18.573 1.00 86.25 92 ALA A CA 1
ATOM 664 C C . ALA A 1 92 ? 1.006 -9.075 -18.991 1.00 86.25 92 ALA A C 1
ATOM 666 O O . ALA A 1 92 ? 1.754 -9.726 -19.713 1.00 86.25 92 ALA A O 1
ATOM 667 N N . ALA A 1 93 ? 1.352 -7.873 -18.515 1.00 85.25 93 ALA A N 1
ATOM 668 C CA . ALA A 1 93 ? 2.657 -7.249 -18.732 1.00 85.25 93 ALA A CA 1
ATOM 669 C C . ALA A 1 93 ? 3.745 -7.755 -17.759 1.00 85.25 93 ALA A C 1
ATOM 671 O O . ALA A 1 93 ? 4.881 -7.285 -17.812 1.00 85.25 93 ALA A O 1
ATOM 672 N N . GLY A 1 94 ? 3.408 -8.688 -16.863 1.00 85.12 94 GLY A N 1
ATOM 673 C CA . GLY A 1 94 ? 4.296 -9.225 -15.833 1.00 85.12 94 GLY A CA 1
ATOM 674 C C . GLY A 1 94 ? 4.446 -8.326 -14.603 1.00 85.12 94 GLY A C 1
ATOM 675 O O . GLY A 1 94 ? 5.269 -8.620 -13.741 1.00 85.12 94 GLY A O 1
ATOM 676 N N . GLU A 1 95 ? 3.688 -7.229 -14.503 1.00 87.00 95 GLU A N 1
ATOM 677 C CA . GLU A 1 95 ? 3.691 -6.387 -13.303 1.00 87.00 95 GLU A CA 1
ATOM 678 C C . GLU A 1 95 ? 3.028 -7.133 -12.152 1.00 87.00 95 GLU A C 1
ATOM 680 O O . GLU A 1 95 ? 2.010 -7.795 -12.342 1.00 87.00 95 GLU A O 1
ATOM 685 N N . ARG A 1 96 ? 3.555 -6.979 -10.944 1.00 89.44 96 ARG A N 1
ATOM 686 C CA . ARG A 1 96 ? 2.934 -7.549 -9.746 1.00 89.44 96 ARG A CA 1
ATOM 687 C C . ARG A 1 96 ? 2.067 -6.490 -9.087 1.00 89.44 96 ARG A C 1
ATOM 689 O O . ARG A 1 96 ? 2.485 -5.334 -9.005 1.00 89.44 96 ARG A O 1
ATOM 696 N N . GLN A 1 97 ? 0.877 -6.863 -8.630 1.00 92.31 97 GLN A N 1
ATOM 697 C CA . GLN A 1 97 ? -0.070 -5.947 -8.002 1.00 92.31 97 GLN A CA 1
ATOM 698 C C . GLN A 1 97 ? -0.684 -6.544 -6.737 1.00 92.31 97 GLN A C 1
ATOM 700 O O . GLN A 1 97 ? -1.025 -7.725 -6.685 1.00 92.31 97 GLN A O 1
ATOM 705 N N . VAL A 1 98 ? -0.858 -5.696 -5.725 1.00 94.69 98 VAL A N 1
ATOM 706 C CA . VAL A 1 98 ? -1.606 -6.001 -4.503 1.00 94.69 98 VAL A CA 1
ATOM 707 C C . VAL A 1 98 ? -2.715 -4.969 -4.368 1.00 94.69 98 VAL A C 1
ATOM 709 O O . VAL A 1 98 ? -2.448 -3.775 -4.232 1.00 94.69 98 VAL A O 1
ATOM 712 N N . GLN A 1 99 ? -3.960 -5.431 -4.409 1.00 95.56 99 GLN A N 1
ATOM 713 C CA . GLN A 1 99 ? -5.139 -4.601 -4.199 1.00 95.56 99 GLN A CA 1
ATOM 714 C C . GLN A 1 99 ? -5.492 -4.578 -2.715 1.00 95.56 99 GLN A C 1
ATOM 716 O O . GLN A 1 99 ? -5.580 -5.622 -2.062 1.00 95.56 99 GLN A O 1
ATOM 721 N N . LEU A 1 100 ? -5.715 -3.376 -2.203 1.00 96.44 100 LEU A N 1
ATOM 722 C CA . LEU A 1 100 ? -5.945 -3.080 -0.800 1.00 96.44 100 LEU A CA 1
ATOM 723 C C . LEU A 1 100 ? -7.254 -2.316 -0.635 1.00 96.44 100 LEU A C 1
ATOM 725 O O . LEU A 1 100 ? -7.631 -1.511 -1.491 1.00 96.44 100 LEU A O 1
ATOM 729 N N . GLN A 1 101 ? -7.923 -2.534 0.489 1.00 96.12 101 GLN A N 1
ATOM 730 C CA . GLN A 1 101 ? -9.154 -1.834 0.838 1.00 96.12 101 GLN A CA 1
ATOM 731 C C . GLN A 1 101 ? -9.188 -1.543 2.334 1.00 96.12 101 GLN A C 1
ATOM 733 O O . GLN A 1 101 ? -8.838 -2.403 3.142 1.00 96.12 101 GLN A O 1
ATOM 738 N N . VAL A 1 102 ? -9.633 -0.347 2.709 1.00 95.00 102 VAL A N 1
ATOM 739 C CA . VAL A 1 102 ? -9.930 -0.038 4.111 1.00 95.00 102 VAL A CA 1
ATOM 740 C C . VAL A 1 102 ? -11.118 -0.902 4.558 1.00 95.00 102 VAL A C 1
ATOM 742 O O . VAL A 1 102 ? -12.138 -0.912 3.861 1.00 95.00 102 VAL A O 1
ATOM 745 N N . PRO A 1 103 ? -11.023 -1.633 5.687 1.00 93.31 103 PRO A N 1
ATOM 746 C CA . PRO A 1 103 ? -12.116 -2.474 6.171 1.00 93.31 103 PRO A CA 1
ATOM 747 C C . PRO A 1 103 ? -13.450 -1.717 6.208 1.00 93.31 103 PRO A C 1
ATOM 749 O O . PRO A 1 103 ? -13.506 -0.558 6.619 1.00 93.31 103 PRO A O 1
ATOM 752 N N . ASP A 1 104 ? -14.510 -2.357 5.710 1.00 91.94 104 ASP A N 1
ATOM 753 C CA . ASP A 1 104 ? -15.877 -1.815 5.638 1.00 91.94 104 ASP A CA 1
ATOM 754 C C . ASP A 1 104 ? -16.055 -0.527 4.802 1.00 91.94 104 ASP A C 1
ATOM 756 O O . ASP A 1 104 ? -17.121 0.097 4.825 1.00 91.94 104 ASP A O 1
ATOM 760 N N . LYS A 1 105 ? -15.041 -0.118 4.026 1.00 92.00 105 LYS A N 1
ATOM 761 C CA . LYS A 1 105 ? -15.070 1.066 3.150 1.00 92.00 105 LYS A CA 1
ATOM 762 C C . LYS A 1 105 ? -14.760 0.674 1.710 1.00 92.00 105 LYS A C 1
ATOM 764 O O . LYS A 1 105 ? -13.624 0.759 1.245 1.00 92.00 105 LYS A O 1
ATOM 769 N N . ALA A 1 106 ? -15.792 0.232 0.992 1.00 90.81 106 ALA A N 1
ATOM 770 C CA . ALA A 1 106 ? -15.637 -0.327 -0.350 1.00 90.81 106 ALA A CA 1
ATOM 771 C C . ALA A 1 106 ? -15.015 0.647 -1.372 1.00 90.81 106 ALA A C 1
ATOM 773 O O . ALA A 1 106 ? -14.332 0.225 -2.304 1.00 90.81 106 ALA A O 1
ATOM 774 N N . ASP A 1 107 ? -15.243 1.942 -1.170 1.00 89.69 107 ASP A N 1
ATOM 775 C CA . ASP A 1 107 ? -14.795 3.068 -1.988 1.00 89.69 107 ASP A CA 1
ATOM 776 C C . ASP A 1 107 ? -13.387 3.576 -1.630 1.00 89.69 107 ASP A C 1
ATOM 778 O O . ASP A 1 107 ? -12.805 4.355 -2.388 1.00 89.69 107 ASP A O 1
ATOM 782 N N . GLN A 1 108 ? -12.823 3.128 -0.504 1.00 92.19 108 GLN A N 1
ATOM 783 C CA . GLN A 1 108 ? -11.479 3.483 -0.051 1.00 92.19 108 GLN A CA 1
ATOM 784 C C . GLN A 1 108 ? -10.492 2.360 -0.364 1.00 92.19 108 GLN A C 1
ATOM 786 O O . GLN A 1 108 ? -10.187 1.501 0.466 1.00 92.19 108 GLN A O 1
ATOM 791 N N . THR A 1 109 ? -9.982 2.377 -1.591 1.00 93.12 109 THR A N 1
ATOM 792 C CA . THR A 1 109 ? -9.041 1.378 -2.105 1.00 93.12 109 THR A CA 1
ATOM 793 C C . THR A 1 109 ? -7.656 1.955 -2.372 1.00 93.12 109 THR A C 1
ATOM 795 O O . THR A 1 109 ? -7.497 3.162 -2.594 1.00 93.12 109 THR A O 1
ATOM 798 N N . ALA A 1 110 ? -6.660 1.071 -2.377 1.00 92.38 110 ALA A N 1
ATOM 799 C CA . ALA A 1 110 ? -5.312 1.341 -2.849 1.00 92.38 110 ALA A CA 1
ATOM 800 C C . ALA A 1 110 ? -4.775 0.163 -3.675 1.00 92.38 110 ALA A C 1
ATOM 802 O O . ALA A 1 110 ? -5.242 -0.968 -3.562 1.00 92.38 110 ALA A O 1
ATOM 803 N N . THR A 1 111 ? -3.790 0.411 -4.528 1.00 92.25 111 THR A N 1
ATOM 804 C CA . THR A 1 111 ? -3.085 -0.625 -5.290 1.00 92.25 111 THR A CA 1
ATOM 805 C C . THR A 1 111 ? -1.592 -0.398 -5.170 1.00 92.25 111 THR A C 1
ATOM 807 O O . THR A 1 111 ? -1.103 0.670 -5.540 1.00 92.25 111 THR A O 1
ATOM 810 N N . LEU A 1 112 ? -0.879 -1.402 -4.663 1.00 90.88 112 LEU A N 1
ATOM 811 C CA . LEU A 1 112 ? 0.577 -1.468 -4.733 1.00 90.88 112 LEU A CA 1
ATOM 812 C C . LEU A 1 112 ? 0.968 -2.162 -6.030 1.00 90.88 112 LEU A C 1
ATOM 814 O O . LEU A 1 112 ? 0.400 -3.201 -6.361 1.00 90.88 112 LEU A O 1
ATOM 818 N N . ARG A 1 113 ? 1.927 -1.597 -6.759 1.00 88.38 113 ARG A N 1
ATOM 819 C CA . ARG A 1 113 ? 2.383 -2.130 -8.043 1.00 88.38 113 ARG A CA 1
ATOM 820 C C . ARG A 1 113 ? 3.900 -2.159 -8.126 1.00 88.38 113 ARG A C 1
ATOM 822 O O . ARG A 1 113 ? 4.544 -1.162 -7.816 1.00 88.38 113 ARG A O 1
ATOM 829 N N . TRP A 1 114 ? 4.439 -3.262 -8.634 1.00 87.25 114 TRP A N 1
ATOM 830 C CA . TRP A 1 114 ? 5.858 -3.442 -8.932 1.00 87.25 114 TRP A CA 1
ATOM 831 C C . TRP A 1 114 ? 6.061 -3.736 -10.423 1.00 87.25 114 TRP A C 1
ATOM 833 O O . TRP A 1 114 ? 5.258 -4.466 -11.017 1.00 87.25 114 TRP A O 1
ATOM 843 N N . PRO A 1 115 ? 7.134 -3.211 -11.040 1.00 82.38 115 PRO A N 1
ATOM 844 C CA . PRO A 1 115 ? 7.444 -3.485 -12.438 1.00 82.38 115 PRO A CA 1
ATOM 845 C C . PRO A 1 115 ? 7.843 -4.953 -12.651 1.00 82.38 115 PRO A C 1
ATOM 847 O O . PRO A 1 115 ? 8.376 -5.608 -11.759 1.00 82.38 115 PRO A O 1
ATOM 850 N N . ALA A 1 116 ? 7.676 -5.454 -13.875 1.00 78.94 116 ALA A N 1
ATOM 851 C CA . ALA A 1 116 ? 7.960 -6.847 -14.243 1.00 78.94 116 ALA A CA 1
ATOM 852 C C . ALA A 1 116 ? 9.440 -7.280 -14.132 1.00 78.94 116 ALA A C 1
ATOM 854 O O . ALA A 1 116 ? 9.768 -8.439 -14.362 1.00 78.94 116 ALA A O 1
ATOM 855 N N . ARG A 1 117 ? 10.358 -6.349 -13.837 1.00 68.12 117 ARG A N 1
ATOM 856 C CA . ARG A 1 117 ? 11.818 -6.567 -13.850 1.00 68.12 117 ARG A CA 1
ATOM 857 C C . ARG A 1 117 ? 12.401 -7.008 -12.504 1.00 68.12 117 ARG A C 1
ATOM 859 O O . ARG A 1 117 ? 13.615 -7.170 -12.396 1.00 68.12 117 ARG A O 1
ATOM 866 N N . VAL A 1 118 ? 11.574 -7.169 -11.476 1.00 62.94 118 VAL A N 1
ATOM 867 C CA . VAL A 1 118 ? 12.060 -7.527 -10.140 1.00 62.94 118 VAL A CA 1
ATOM 868 C C . VAL A 1 118 ? 12.295 -9.039 -10.072 1.00 62.94 118 VAL A C 1
ATOM 870 O O . VAL A 1 118 ? 11.384 -9.819 -10.341 1.00 62.94 118 VAL A O 1
ATOM 873 N N . HIS A 1 119 ? 13.530 -9.442 -9.749 1.00 57.72 119 HIS A N 1
ATOM 874 C CA . HIS A 1 119 ? 13.952 -10.850 -9.701 1.00 57.72 119 HIS A CA 1
ATOM 875 C C . HIS A 1 119 ? 13.334 -11.619 -8.520 1.00 57.72 119 HIS A C 1
ATOM 877 O O . HIS A 1 119 ? 13.195 -12.837 -8.588 1.00 57.72 119 HIS A O 1
ATOM 883 N N . GLU A 1 120 ? 12.928 -10.913 -7.463 1.00 69.25 120 GLU A N 1
ATOM 884 C CA . GLU A 1 120 ? 12.281 -11.481 -6.279 1.00 69.25 120 GLU A CA 1
ATOM 885 C C . GLU A 1 120 ? 10.761 -11.288 -6.317 1.00 69.25 120 GLU A C 1
ATOM 887 O O . GLU A 1 120 ? 10.247 -10.271 -6.796 1.00 69.25 120 GLU A O 1
ATOM 892 N N . ASP A 1 121 ? 10.024 -12.264 -5.783 1.00 73.25 121 ASP A N 1
ATOM 893 C CA . ASP A 1 121 ? 8.580 -12.147 -5.614 1.00 73.25 121 ASP A CA 1
ATOM 894 C C . ASP A 1 121 ? 8.247 -11.216 -4.439 1.00 73.25 121 ASP A C 1
ATOM 896 O O . ASP A 1 121 ? 8.008 -11.649 -3.314 1.00 73.25 121 ASP A O 1
ATOM 900 N N . GLN A 1 122 ? 8.190 -9.916 -4.730 1.00 77.12 122 GLN A N 1
ATOM 901 C CA . GLN A 1 122 ? 7.843 -8.868 -3.761 1.00 77.12 122 GLN A CA 1
ATOM 902 C C . GLN A 1 122 ? 6.430 -9.006 -3.184 1.00 77.12 122 GLN A C 1
ATOM 904 O O . GLN A 1 122 ? 6.093 -8.384 -2.179 1.00 77.12 122 GLN A O 1
ATOM 909 N N . THR A 1 123 ? 5.583 -9.805 -3.832 1.00 83.88 123 THR A N 1
ATOM 910 C CA . THR A 1 123 ? 4.208 -10.048 -3.405 1.00 83.88 123 THR A CA 1
ATOM 911 C C . THR A 1 123 ? 4.057 -11.314 -2.569 1.00 83.88 123 THR A C 1
ATOM 913 O O . THR A 1 123 ? 2.996 -11.519 -1.990 1.00 83.88 123 THR A O 1
ATOM 916 N N . ALA A 1 124 ? 5.104 -12.137 -2.441 1.00 84.94 124 ALA A N 1
ATOM 917 C CA . ALA A 1 124 ? 5.036 -13.436 -1.769 1.00 84.94 124 ALA A CA 1
ATOM 918 C C . ALA A 1 124 ? 4.641 -13.345 -0.289 1.00 84.94 124 ALA A C 1
ATOM 920 O O . ALA A 1 124 ? 4.006 -14.254 0.240 1.00 84.94 124 ALA A O 1
ATOM 921 N N . ALA A 1 125 ? 4.991 -12.244 0.379 1.00 86.75 125 ALA A N 1
ATOM 922 C CA . ALA A 1 125 ? 4.634 -12.006 1.775 1.00 86.75 125 ALA A CA 1
ATOM 923 C C . ALA A 1 125 ? 3.222 -11.404 1.953 1.00 86.75 125 ALA A C 1
ATOM 925 O O . ALA A 1 125 ? 2.812 -11.118 3.080 1.00 86.75 125 ALA A O 1
ATOM 926 N N . PHE A 1 126 ? 2.475 -11.186 0.863 1.00 92.06 126 PHE A N 1
ATOM 927 C CA . PHE A 1 126 ? 1.102 -10.691 0.904 1.00 92.06 126 PHE A CA 1
ATOM 928 C C . PHE A 1 126 ? 0.093 -11.830 0.771 1.00 92.06 126 PHE A C 1
ATOM 930 O O . PHE A 1 126 ? 0.043 -12.527 -0.239 1.00 92.06 126 PHE A O 1
ATOM 937 N N . VAL A 1 127 ? -0.763 -11.9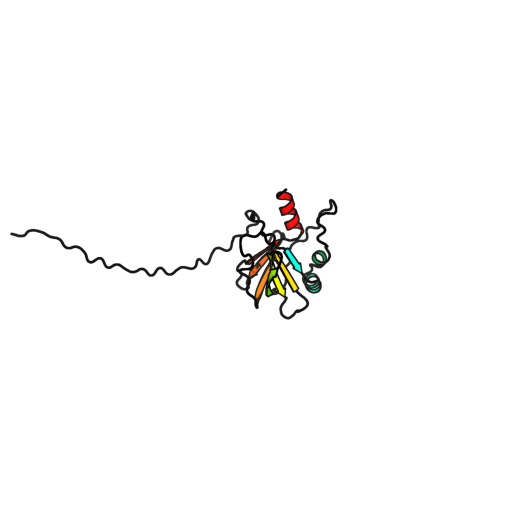76 1.780 1.00 94.12 127 VAL A N 1
ATOM 938 C CA . VAL A 1 127 ? -1.835 -12.976 1.825 1.00 94.12 127 VAL A CA 1
ATOM 939 C C . VAL A 1 127 ? -3.193 -12.284 1.757 1.00 94.12 127 VAL A C 1
ATOM 941 O O . VAL A 1 127 ? -3.436 -11.311 2.464 1.00 94.12 127 VAL A O 1
ATOM 944 N N . VAL A 1 128 ? -4.102 -12.786 0.918 1.00 95.81 128 VAL A N 1
ATOM 945 C CA . VAL A 1 128 ? -5.483 -12.277 0.846 1.00 95.81 128 VAL A CA 1
ATOM 946 C C . VAL A 1 128 ? -6.178 -12.432 2.203 1.00 95.81 128 VAL A C 1
ATOM 948 O O . VAL A 1 128 ? -6.062 -13.469 2.851 1.00 95.81 128 VAL A O 1
ATOM 951 N N . GLY A 1 129 ? -6.890 -11.393 2.636 1.00 95.19 129 GLY A N 1
ATOM 952 C CA . GLY A 1 129 ? -7.527 -11.302 3.949 1.00 95.19 129 GLY A CA 1
ATOM 953 C C . GLY A 1 129 ? -6.604 -10.799 5.063 1.00 95.19 129 GLY A C 1
ATOM 954 O O . GLY A 1 129 ? -7.081 -10.522 6.161 1.00 95.19 129 GLY A O 1
ATOM 955 N N . GLN A 1 130 ? -5.297 -10.648 4.817 1.00 95.06 130 GLN A N 1
ATOM 956 C CA . GLN A 1 130 ? -4.395 -10.099 5.828 1.00 95.06 130 GLN A CA 1
ATOM 957 C C . GLN A 1 130 ? -4.557 -8.582 5.946 1.00 95.06 130 GLN A C 1
ATOM 959 O O . GLN A 1 130 ? -4.708 -7.877 4.944 1.00 95.06 130 GLN A O 1
ATOM 964 N N . GLN A 1 131 ? -4.417 -8.072 7.166 1.00 96.25 131 GLN A N 1
ATOM 965 C CA . GLN A 1 131 ? -4.329 -6.641 7.419 1.00 96.25 131 GLN A CA 1
ATOM 966 C C . GLN A 1 131 ? -2.879 -6.153 7.299 1.00 96.25 131 GLN A C 1
ATOM 968 O O . GLN A 1 131 ? -1.944 -6.791 7.795 1.00 96.25 131 GLN A O 1
ATOM 973 N N . VAL A 1 132 ? -2.708 -5.000 6.659 1.00 95.75 132 VAL A N 1
ATOM 974 C CA . VAL A 1 132 ? -1.439 -4.296 6.496 1.00 95.75 132 VAL A CA 1
ATOM 975 C C . VAL A 1 132 ? -1.516 -2.876 7.049 1.00 95.75 132 VAL A C 1
ATOM 977 O O . VAL A 1 132 ? -2.564 -2.227 7.032 1.00 95.75 132 VAL A O 1
ATOM 980 N 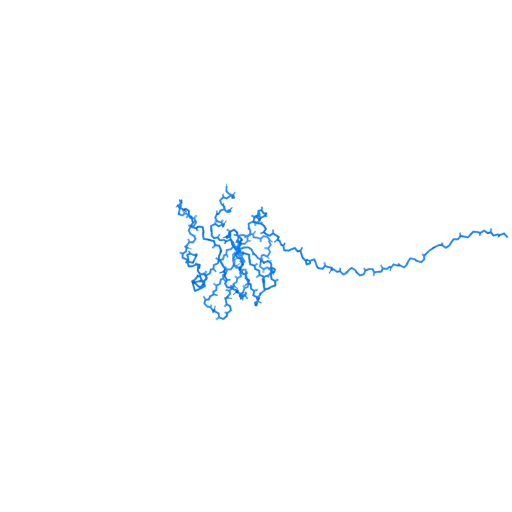N . HIS A 1 133 ? -0.375 -2.399 7.528 1.00 94.44 133 HIS A N 1
ATOM 981 C CA . HIS A 1 133 ? -0.161 -1.076 8.095 1.00 94.44 133 HIS A CA 1
ATOM 982 C C . HIS A 1 133 ? 0.858 -0.316 7.256 1.00 94.44 133 HIS A C 1
ATOM 984 O O . HIS A 1 133 ? 1.773 -0.909 6.689 1.00 94.44 133 HIS A O 1
ATOM 990 N N . PHE A 1 134 ? 0.690 0.997 7.185 1.00 92.00 134 PHE A N 1
ATOM 991 C CA . PHE A 1 134 ? 1.520 1.897 6.399 1.00 92.00 134 PHE A CA 1
ATOM 992 C C . PHE A 1 134 ? 2.165 2.906 7.335 1.00 92.00 134 PHE A C 1
ATOM 994 O O . PHE A 1 134 ? 1.585 3.952 7.640 1.00 92.00 134 PHE A O 1
ATOM 1001 N N . ASP A 1 135 ? 3.377 2.591 7.769 1.00 90.06 135 ASP A N 1
ATOM 1002 C CA . ASP A 1 135 ? 4.102 3.435 8.706 1.00 90.06 135 ASP A CA 1
ATOM 1003 C C . ASP A 1 135 ? 4.957 4.429 7.918 1.00 90.06 135 ASP A C 1
ATOM 1005 O O . ASP A 1 135 ? 5.827 3.995 7.156 1.00 90.06 135 ASP A O 1
ATOM 1009 N N . PRO A 1 136 ? 4.743 5.748 8.059 1.00 89.75 136 PRO A N 1
ATOM 1010 C CA . PRO A 1 136 ? 5.607 6.724 7.414 1.00 89.75 136 PRO A CA 1
ATOM 1011 C C . PRO A 1 136 ? 7.033 6.595 7.961 1.00 89.75 136 PRO A C 1
ATOM 1013 O O . PRO A 1 136 ? 7.240 6.433 9.165 1.00 89.75 136 PRO A O 1
ATOM 1016 N N . THR A 1 137 ? 8.028 6.674 7.080 1.00 87.44 137 THR A N 1
ATOM 1017 C CA . THR A 1 137 ? 9.431 6.710 7.506 1.00 87.44 137 THR A CA 1
ATOM 1018 C C . THR A 1 137 ? 9.742 8.022 8.224 1.00 87.44 137 THR A C 1
ATOM 1020 O O . THR A 1 137 ? 9.119 9.047 7.947 1.00 87.44 137 THR A O 1
ATOM 1023 N N . GLU A 1 138 ? 10.739 8.029 9.114 1.00 83.25 138 GLU A N 1
ATOM 1024 C CA . GLU A 1 138 ? 11.121 9.235 9.872 1.00 83.25 138 GLU A CA 1
ATOM 1025 C C . GLU A 1 138 ? 11.471 10.420 8.956 1.00 83.25 138 GLU A C 1
ATOM 1027 O O . GLU A 1 138 ? 11.099 11.565 9.215 1.00 83.25 138 GLU A O 1
ATOM 1032 N N . ALA A 1 139 ? 12.128 10.136 7.827 1.00 82.25 139 ALA A N 1
ATOM 1033 C CA . ALA A 1 139 ? 12.463 11.132 6.810 1.00 82.25 139 ALA A CA 1
ATOM 1034 C C . ALA A 1 139 ? 11.243 11.613 5.992 1.00 82.25 139 ALA A C 1
ATOM 1036 O O . ALA A 1 139 ? 11.347 12.581 5.235 1.00 82.25 139 ALA A O 1
ATOM 1037 N N . GLY A 1 140 ? 10.091 10.945 6.110 1.00 82.94 140 GLY A N 1
ATOM 1038 C CA . GLY A 1 140 ? 8.891 11.192 5.310 1.00 82.94 140 GLY A CA 1
ATOM 1039 C C . GLY A 1 140 ? 9.030 10.779 3.843 1.00 82.94 140 GLY A C 1
ATOM 1040 O O . GLY A 1 140 ? 8.203 11.176 3.026 1.00 82.94 140 GLY A O 1
ATOM 1041 N N . ALA A 1 141 ? 10.066 10.005 3.505 1.00 84.50 141 ALA A N 1
ATOM 1042 C CA . ALA A 1 141 ? 10.390 9.606 2.136 1.00 84.50 141 ALA A CA 1
ATOM 1043 C C . ALA A 1 141 ? 9.413 8.575 1.559 1.00 84.50 141 ALA A C 1
ATOM 1045 O O . ALA A 1 141 ? 9.288 8.469 0.339 1.00 84.50 141 ALA A O 1
ATOM 1046 N N . GLY A 1 142 ? 8.681 7.864 2.412 1.00 88.06 142 GLY A N 1
ATOM 1047 C CA . GLY A 1 142 ? 7.764 6.816 2.000 1.00 88.06 142 GLY A CA 1
ATOM 1048 C C . GLY A 1 142 ? 7.097 6.139 3.185 1.00 88.06 142 GLY A C 1
ATOM 1049 O O . GLY A 1 142 ? 7.169 6.623 4.315 1.00 88.06 142 GLY A O 1
ATOM 1050 N N . TRP A 1 143 ? 6.482 5.000 2.905 1.00 90.69 143 TRP A N 1
ATOM 1051 C CA . TRP A 1 143 ? 5.867 4.123 3.884 1.00 90.69 143 TRP A CA 1
ATOM 1052 C C . TRP A 1 143 ? 6.587 2.785 3.927 1.00 90.69 143 TRP A C 1
ATOM 1054 O O . TRP A 1 143 ? 6.856 2.179 2.889 1.00 90.69 143 TRP A O 1
ATOM 1064 N N . THR A 1 144 ? 6.820 2.290 5.134 1.00 91.50 144 THR A N 1
ATOM 1065 C CA . THR A 1 144 ? 7.104 0.877 5.360 1.00 91.50 144 THR A CA 1
ATOM 1066 C C . THR A 1 144 ? 5.775 0.161 5.540 1.00 91.50 144 THR A C 1
ATOM 1068 O O . THR A 1 144 ? 5.053 0.401 6.509 1.00 91.50 144 THR A O 1
ATOM 1071 N N . VAL A 1 145 ? 5.448 -0.721 4.600 1.00 91.75 145 VAL A N 1
ATOM 1072 C CA . VAL A 1 145 ? 4.269 -1.581 4.677 1.00 91.75 145 VAL A CA 1
ATOM 1073 C C . VAL A 1 145 ? 4.587 -2.738 5.608 1.00 91.75 145 VAL A C 1
ATOM 1075 O O . VAL A 1 145 ? 5.561 -3.459 5.385 1.00 91.75 145 VAL A O 1
ATOM 1078 N N . LYS A 1 146 ? 3.774 -2.926 6.643 1.00 93.19 146 LYS A N 1
ATOM 1079 C CA . LYS A 1 146 ? 3.936 -3.992 7.634 1.00 93.19 146 LYS A CA 1
ATOM 1080 C C . LYS A 1 146 ? 2.690 -4.858 7.713 1.00 93.19 146 LYS A C 1
ATOM 1082 O O . LYS A 1 146 ? 1.585 -4.376 7.496 1.00 93.19 146 LYS A O 1
ATOM 1087 N N . SER A 1 147 ? 2.856 -6.127 8.057 1.00 92.56 147 SER A N 1
ATOM 1088 C CA . SER A 1 147 ? 1.741 -6.977 8.486 1.00 92.56 147 SER A CA 1
ATOM 1089 C C . SER A 1 147 ? 1.191 -6.522 9.843 1.00 92.56 147 SER A C 1
ATOM 1091 O O . SER A 1 147 ? 1.839 -5.760 10.565 1.00 92.56 147 SER A O 1
ATOM 1093 N N . ALA A 1 148 ? 0.029 -7.045 10.235 1.00 89.44 148 ALA A N 1
ATOM 1094 C CA . ALA A 1 148 ? -0.517 -6.864 11.582 1.00 89.44 148 ALA A CA 1
ATOM 1095 C C . ALA A 1 148 ? 0.442 -7.315 12.706 1.00 89.44 148 ALA A C 1
ATOM 1097 O O . ALA A 1 148 ? 0.363 -6.814 13.823 1.00 89.44 148 ALA A O 1
ATOM 1098 N N . GLN A 1 149 ? 1.370 -8.236 12.419 1.00 88.69 149 GLN A N 1
ATOM 1099 C CA . GLN A 1 149 ? 2.389 -8.712 13.362 1.00 88.69 149 GLN A CA 1
ATOM 1100 C C . GLN A 1 149 ? 3.640 -7.813 13.400 1.00 88.69 149 GLN A C 1
ATOM 1102 O O . GLN A 1 149 ? 4.604 -8.127 14.092 1.00 88.69 149 GLN A O 1
ATOM 1107 N N . GLY A 1 150 ? 3.659 -6.713 12.641 1.00 86.25 150 GLY A N 1
ATOM 1108 C CA . GLY A 1 150 ? 4.785 -5.779 12.574 1.00 86.25 150 GLY A CA 1
ATOM 1109 C C . GLY A 1 150 ? 5.911 -6.200 11.625 1.00 86.25 150 GLY A C 1
ATOM 1110 O O . GLY A 1 150 ? 6.883 -5.459 11.481 1.00 86.25 150 GLY A O 1
ATOM 1111 N N . GLN A 1 151 ? 5.786 -7.343 10.940 1.00 89.81 151 GLN A N 1
ATOM 1112 C CA . GLN A 1 151 ? 6.758 -7.777 9.931 1.00 89.81 151 GLN A CA 1
ATOM 1113 C C . GLN A 1 151 ? 6.736 -6.826 8.731 1.00 89.81 151 GLN A C 1
ATOM 1115 O O . GLN A 1 151 ? 5.673 -6.622 8.145 1.00 89.81 151 GLN A O 1
ATOM 1120 N N . ALA A 1 152 ? 7.896 -6.290 8.343 1.00 90.06 152 ALA A N 1
ATOM 1121 C CA . ALA A 1 152 ? 8.036 -5.477 7.138 1.00 90.06 152 ALA A CA 1
ATOM 1122 C C . ALA A 1 152 ? 7.816 -6.329 5.878 1.00 90.06 152 ALA A C 1
ATOM 1124 O O . ALA A 1 152 ? 8.425 -7.388 5.725 1.00 90.06 152 ALA A O 1
ATOM 1125 N N . LEU A 1 153 ? 6.932 -5.855 5.000 1.00 89.19 153 LEU A N 1
ATOM 1126 C CA . LEU A 1 153 ? 6.528 -6.519 3.759 1.00 89.19 153 LEU A CA 1
ATOM 1127 C C . LEU A 1 153 ? 7.076 -5.800 2.526 1.00 89.19 153 LEU A C 1
ATOM 1129 O O . LEU A 1 153 ? 7.511 -6.447 1.583 1.00 89.19 153 LEU A O 1
ATOM 1133 N N . ALA A 1 154 ? 7.034 -4.465 2.519 1.00 89.06 154 ALA A N 1
ATOM 1134 C CA . ALA A 1 154 ? 7.481 -3.661 1.387 1.00 89.06 154 ALA A CA 1
ATOM 1135 C C . ALA A 1 154 ? 7.822 -2.227 1.806 1.00 89.06 154 ALA A C 1
ATOM 1137 O O . ALA A 1 154 ? 7.350 -1.737 2.832 1.00 89.06 154 ALA A O 1
ATOM 1138 N N . TYR A 1 155 ? 8.586 -1.535 0.963 1.00 87.75 155 TYR A N 1
ATOM 1139 C CA . TYR A 1 155 ? 8.763 -0.087 1.030 1.00 87.75 155 TYR A CA 1
ATOM 1140 C C . TYR A 1 155 ? 8.060 0.586 -0.150 1.00 87.75 155 TYR A C 1
ATOM 1142 O O . TYR A 1 155 ? 8.176 0.129 -1.290 1.00 87.75 155 TYR A O 1
ATOM 1150 N N . VAL A 1 156 ? 7.336 1.669 0.132 1.00 87.75 156 VAL A N 1
ATOM 1151 C CA . VAL A 1 156 ? 6.574 2.460 -0.840 1.00 87.75 156 VAL A CA 1
ATOM 1152 C C . VAL A 1 156 ? 7.069 3.905 -0.798 1.00 87.75 156 VAL A C 1
ATOM 1154 O O . VAL A 1 156 ? 6.756 4.617 0.156 1.00 87.75 156 VAL A O 1
ATOM 1157 N N . PRO A 1 157 ? 7.830 4.380 -1.796 1.00 82.44 157 PRO A N 1
ATOM 1158 C CA . PRO A 1 157 ? 8.284 5.762 -1.839 1.00 82.44 157 PRO A CA 1
ATOM 1159 C C . PRO A 1 157 ? 7.134 6.740 -2.113 1.00 82.44 157 PRO A C 1
ATOM 1161 O O . PRO A 1 157 ? 6.164 6.445 -2.813 1.00 82.44 157 PRO A O 1
ATOM 1164 N N . THR A 1 158 ? 7.284 7.961 -1.608 1.00 80.50 158 THR A N 1
ATOM 1165 C CA . THR A 1 158 ? 6.538 9.128 -2.099 1.00 80.50 158 THR A CA 1
ATOM 1166 C C . THR A 1 158 ? 6.973 9.482 -3.525 1.00 80.50 158 THR A C 1
ATOM 1168 O O . THR A 1 158 ? 8.075 9.140 -3.959 1.00 80.50 158 THR A O 1
ATOM 1171 N N . ALA A 1 159 ? 6.139 10.230 -4.255 1.00 72.81 159 ALA A N 1
ATOM 1172 C CA . ALA A 1 159 ? 6.437 10.628 -5.633 1.00 72.81 159 ALA A CA 1
ATOM 1173 C C . ALA A 1 159 ? 7.761 11.407 -5.768 1.00 72.81 159 ALA A C 1
ATOM 1175 O O . ALA A 1 159 ? 8.507 11.185 -6.719 1.00 72.81 159 ALA A O 1
ATOM 1176 N N . TYR A 1 160 ? 8.084 12.285 -4.810 1.00 70.56 160 TYR A N 1
ATOM 1177 C CA . TYR A 1 160 ? 9.351 13.019 -4.849 1.00 70.56 160 TYR A CA 1
ATOM 1178 C C . TYR A 1 160 ? 10.545 12.098 -4.572 1.00 70.56 160 TYR A C 1
ATOM 1180 O O . TYR A 1 160 ? 11.577 12.253 -5.211 1.00 70.56 160 TYR A O 1
ATOM 1188 N N . ALA A 1 161 ? 10.423 11.155 -3.627 1.00 72.06 161 ALA A N 1
ATOM 1189 C CA . ALA A 1 161 ? 11.527 10.272 -3.252 1.00 72.06 161 ALA A CA 1
ATOM 1190 C C . ALA A 1 161 ? 11.838 9.279 -4.377 1.00 72.06 161 ALA A C 1
ATOM 1192 O O . ALA A 1 161 ? 12.999 8.979 -4.631 1.00 72.06 161 ALA A O 1
ATOM 1193 N N . ALA A 1 162 ? 10.807 8.831 -5.099 1.00 70.44 162 ALA A N 1
ATOM 1194 C CA . ALA A 1 162 ? 10.983 8.066 -6.327 1.00 70.44 162 ALA A CA 1
ATOM 1195 C C . ALA A 1 162 ? 11.706 8.885 -7.416 1.00 70.44 162 ALA A C 1
ATOM 1197 O O . ALA A 1 162 ? 12.568 8.349 -8.105 1.00 70.44 162 ALA A O 1
ATOM 1198 N N . GLY A 1 163 ? 11.384 10.178 -7.557 1.00 64.25 163 GLY A N 1
ATOM 1199 C CA . GLY A 1 163 ? 12.042 11.073 -8.516 1.00 64.25 163 GLY A CA 1
ATOM 1200 C C . GLY A 1 163 ? 13.511 11.379 -8.190 1.00 64.25 163 GLY A C 1
ATOM 1201 O O . GLY A 1 163 ? 14.329 11.453 -9.104 1.00 64.25 163 GLY A O 1
ATOM 1202 N N . ASP A 1 164 ? 13.847 11.520 -6.906 1.00 66.31 164 ASP A N 1
ATOM 1203 C CA . ASP A 1 164 ? 15.219 11.741 -6.417 1.00 66.31 164 ASP A CA 1
ATOM 1204 C C . ASP A 1 164 ? 16.110 10.532 -6.750 1.00 66.31 164 ASP A C 1
ATOM 1206 O O . ASP A 1 164 ? 17.090 10.669 -7.477 1.00 66.31 164 ASP A O 1
ATOM 1210 N N . ALA A 1 165 ? 15.666 9.324 -6.378 1.00 61.00 165 ALA A N 1
ATOM 1211 C CA . ALA A 1 165 ? 16.387 8.079 -6.654 1.00 61.00 165 ALA A CA 1
ATOM 1212 C C . ALA A 1 165 ? 16.584 7.806 -8.159 1.00 61.00 165 ALA A C 1
ATOM 1214 O O . ALA A 1 165 ? 17.592 7.236 -8.569 1.00 61.00 165 ALA A O 1
ATOM 1215 N N . MET A 1 166 ? 15.628 8.212 -9.003 1.00 58.44 166 MET A N 1
ATOM 1216 C CA . MET A 1 166 ? 15.774 8.114 -10.461 1.00 58.44 166 MET A CA 1
ATOM 1217 C C . MET A 1 166 ? 16.760 9.132 -11.036 1.00 58.44 166 MET A C 1
ATOM 1219 O O . MET A 1 166 ? 17.364 8.861 -12.069 1.00 58.44 166 MET A O 1
ATOM 1223 N N . SER A 1 167 ? 16.918 10.286 -10.387 1.00 56.69 167 SER A N 1
ATOM 1224 C CA . SER A 1 167 ? 17.863 11.320 -10.815 1.00 56.69 167 SER A CA 1
ATOM 1225 C C . SER A 1 167 ? 19.303 10.961 -10.449 1.00 56.69 167 SER A C 1
ATOM 1227 O O . SER A 1 167 ? 20.211 11.316 -11.187 1.00 56.69 167 SER A O 1
ATOM 1229 N N . GLU A 1 168 ? 19.515 10.238 -9.347 1.00 57.09 168 GLU A N 1
ATOM 1230 C CA . GLU A 1 168 ? 20.840 9.750 -8.930 1.00 57.09 168 GLU A CA 1
ATOM 1231 C C . GLU A 1 168 ? 21.353 8.568 -9.770 1.00 57.09 168 GLU A C 1
ATOM 1233 O O . GLU A 1 168 ? 22.549 8.288 -9.782 1.00 57.09 168 GLU A O 1
ATOM 1238 N N . ALA A 1 169 ? 20.460 7.863 -10.470 1.00 53.84 169 ALA A N 1
ATOM 1239 C CA . ALA A 1 169 ? 20.800 6.712 -11.307 1.00 53.84 169 ALA A CA 1
ATOM 1240 C C . ALA A 1 169 ? 21.156 7.070 -12.769 1.00 53.84 169 ALA A C 1
ATOM 1242 O O . ALA A 1 169 ? 21.461 6.162 -13.547 1.00 53.84 169 ALA A O 1
ATOM 1243 N N . LEU A 1 170 ? 21.080 8.353 -13.149 1.00 47.41 170 LEU A N 1
ATOM 1244 C CA . LEU A 1 170 ? 21.384 8.886 -14.488 1.00 47.41 170 LEU A CA 1
ATOM 1245 C C . LEU A 1 170 ? 22.745 9.588 -14.515 1.00 47.41 170 LEU A C 1
ATOM 1247 O O . LEU A 1 170 ? 23.432 9.446 -15.553 1.00 47.41 170 LEU A O 1
#

pLDDT: mean 70.53, std 21.39, range [32.25, 97.25]

Sequence (170 aa):
MFRCLRVPASALLLSALLVPTVHAGAAPQLNSSEASVLITSLIVVSVPLAASAGLSELSKAPFKASERNGRVARTKAVPLPPMEVKKVEITAAGERQVQLQVPDKADQTATLRWPARVHEDQTAAFVVGQQVHFDPTEAGAGWTVKSAQGQALAYVPTAYAAGDAMSEAL